Protein AF-A0A1U9W0V8-F1 (afdb_monomer_lite)

Foldseek 3Di:
DVVPDPDPDPDPVCLVVVLVVVPQQDDVPDHSSRVSVVVVVVVVVVVVVVVVVVVVVVCVVPVPPDCDVVVVVVVVVQDWAPDPPDPQWTDRPNDIDGPDPPD

Organism: NCBI:txid680248

Secondary structure (DSSP, 8-state):
-TTSSS-----HHHHHHHHHHTT---BTTB-HHHHHHHHHHHHHHHHHHHHHHHHHHHHHHT-PPP--HHHHHHHTT--PEEPTT-SSEEESSS-EEES-S--

Structure (mmCIF, N/CA/C/O backbone):
data_AF-A0A1U9W0V8-F1
#
_entry.id   AF-A0A1U9W0V8-F1
#
loop_
_atom_site.group_PDB
_atom_site.id
_atom_site.type_symbol
_atom_site.label_atom_id
_atom_site.label_alt_id
_atom_site.label_comp_id
_atom_site.label_asym_id
_atom_site.label_entity_id
_atom_site.label_seq_id
_atom_site.pdbx_PDB_ins_code
_atom_site.Cartn_x
_atom_site.Cartn_y
_atom_site.Cartn_z
_atom_site.occupancy
_atom_site.B_iso_or_equiv
_atom_site.auth_seq_id
_atom_site.auth_comp_id
_atom_site.auth_asym_id
_atom_site.auth_atom_id
_atom_site.pdbx_PDB_model_num
ATOM 1 N N . PHE A 1 1 ? -19.828 -5.941 -1.161 1.00 58.78 1 PHE A N 1
ATOM 2 C CA . PHE A 1 1 ? -18.852 -4.864 -0.903 1.00 58.78 1 PHE A CA 1
ATOM 3 C C . PHE A 1 1 ? -19.492 -3.874 0.052 1.00 58.78 1 PHE A C 1
ATOM 5 O O . PHE A 1 1 ? -20.616 -3.475 -0.217 1.00 58.78 1 PHE A O 1
ATOM 12 N N . LEU A 1 2 ? -18.831 -3.557 1.169 1.00 65.62 2 LEU A N 1
ATOM 13 C CA . LEU A 1 2 ? -19.390 -2.871 2.350 1.00 65.62 2 LEU A CA 1
ATOM 14 C C . LEU A 1 2 ? -20.247 -1.630 2.050 1.00 65.62 2 LEU A C 1
ATOM 16 O O . 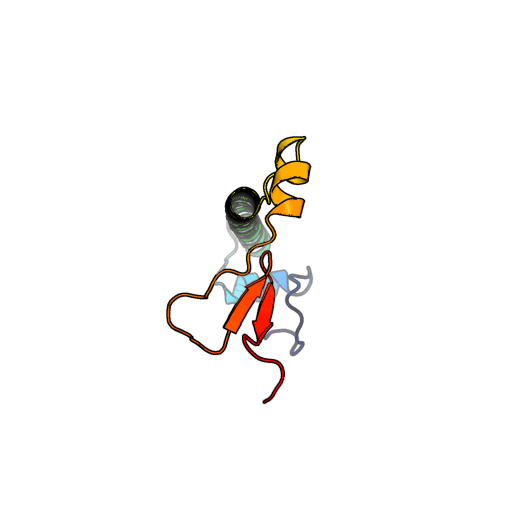LEU A 1 2 ? -21.302 -1.456 2.644 1.00 65.62 2 LEU A O 1
ATOM 20 N N . THR A 1 3 ? -19.853 -0.810 1.078 1.00 74.00 3 THR A N 1
ATOM 21 C CA . THR A 1 3 ? -20.563 0.432 0.725 1.00 74.00 3 THR A CA 1
ATOM 22 C C . THR A 1 3 ? -21.543 0.281 -0.440 1.00 74.00 3 THR A C 1
ATOM 24 O O . THR A 1 3 ? -22.229 1.238 -0.790 1.00 74.00 3 THR A O 1
ATOM 27 N N . GLY A 1 4 ? -21.584 -0.884 -1.098 1.00 74.19 4 GLY A N 1
ATOM 28 C CA . GLY A 1 4 ? -22.352 -1.098 -2.331 1.00 74.19 4 GLY A CA 1
ATOM 29 C C . GLY A 1 4 ? -21.899 -0.240 -3.523 1.00 74.19 4 GLY A C 1
ATOM 30 O O . GLY A 1 4 ? -22.578 -0.223 -4.547 1.00 74.19 4 GLY A O 1
ATOM 31 N N . LYS A 1 5 ? -20.769 0.470 -3.405 1.00 74.44 5 LYS A N 1
ATOM 32 C CA . LYS A 1 5 ? -20.203 1.342 -4.441 1.00 74.44 5 LYS A CA 1
ATOM 33 C C . LYS A 1 5 ? -19.019 0.674 -5.133 1.00 74.44 5 LYS A C 1
ATOM 35 O O . LYS A 1 5 ? -18.301 -0.115 -4.523 1.00 74.44 5 LYS A O 1
ATOM 40 N N . ALA A 1 6 ? -18.783 1.053 -6.387 1.00 78.94 6 ALA A N 1
ATOM 41 C CA . ALA A 1 6 ? -17.577 0.702 -7.137 1.00 78.94 6 ALA A CA 1
ATOM 42 C C . ALA A 1 6 ? -16.395 1.610 -6.737 1.00 78.94 6 ALA A C 1
ATOM 44 O O . ALA A 1 6 ? -15.782 2.258 -7.579 1.00 78.94 6 ALA A O 1
ATOM 45 N N . GLU A 1 7 ? -16.122 1.713 -5.436 1.00 76.50 7 GLU A N 1
ATOM 46 C CA . GLU A 1 7 ? -14.975 2.453 -4.911 1.00 76.50 7 GLU A CA 1
ATOM 47 C C . GLU A 1 7 ? -13.969 1.480 -4.297 1.00 76.50 7 GLU A C 1
ATOM 49 O O . GLU A 1 7 ? -14.310 0.679 -3.430 1.00 76.50 7 GLU A O 1
ATOM 54 N N . GLU A 1 8 ? -12.711 1.586 -4.722 1.00 80.19 8 GLU A N 1
ATOM 55 C CA . GLU A 1 8 ? -11.593 0.764 -4.230 1.00 80.19 8 GLU A CA 1
ATOM 56 C C . GLU A 1 8 ? -10.808 1.457 -3.099 1.00 80.19 8 GLU A C 1
ATOM 58 O O . GLU A 1 8 ? -9.713 1.042 -2.723 1.00 80.19 8 GLU A O 1
ATOM 63 N N . ARG A 1 9 ? -11.340 2.560 -2.556 1.00 87.31 9 ARG A N 1
ATOM 64 C CA . ARG A 1 9 ? -10.659 3.373 -1.541 1.00 87.31 9 ARG A CA 1
ATOM 65 C C . ARG A 1 9 ? -10.877 2.805 -0.140 1.00 87.31 9 ARG A C 1
ATOM 67 O O . ARG A 1 9 ? -12.012 2.622 0.283 1.00 87.31 9 ARG A O 1
ATOM 74 N N . LEU A 1 10 ? -9.790 2.646 0.619 1.00 90.25 10 LEU A N 1
ATOM 75 C CA . LEU A 1 10 ? -9.820 2.268 2.035 1.00 90.25 10 LEU A CA 1
ATOM 76 C C . LEU A 1 10 ? -10.012 3.498 2.945 1.00 90.25 10 LEU A C 1
ATOM 78 O O . LEU A 1 10 ? -9.060 4.006 3.544 1.00 90.25 10 LEU A O 1
ATOM 82 N N . SER A 1 11 ? -11.235 4.023 3.013 1.00 90.44 11 SER A N 1
ATOM 83 C CA . SER A 1 11 ? -11.573 5.182 3.849 1.00 90.44 11 SER A CA 1
ATOM 84 C C . SER A 1 11 ? -11.662 4.832 5.345 1.00 90.44 11 SER A C 1
ATOM 86 O O . SER A 1 11 ? -11.844 3.677 5.721 1.00 90.44 11 SER A O 1
ATOM 88 N N . PHE A 1 12 ? -11.481 5.823 6.226 1.00 90.38 12 PHE A N 1
ATOM 89 C CA . PHE A 1 12 ? -11.395 5.598 7.680 1.00 90.38 12 PHE A CA 1
ATOM 90 C C . PHE A 1 12 ? -12.654 4.973 8.290 1.00 90.38 12 PHE A C 1
ATOM 92 O O . PHE A 1 12 ? -12.555 4.196 9.235 1.00 90.38 12 PHE A O 1
ATOM 99 N N . ASP A 1 13 ? -13.820 5.295 7.740 1.00 88.81 13 ASP A N 1
ATOM 100 C CA . ASP A 1 13 ? -15.120 4.746 8.116 1.00 88.81 13 ASP A CA 1
ATOM 101 C C . ASP A 1 13 ? -15.198 3.234 7.876 1.00 88.81 13 ASP A C 1
ATOM 103 O O . ASP A 1 13 ? -15.640 2.504 8.759 1.00 88.81 13 ASP A O 1
ATOM 107 N N . ILE A 1 14 ? -14.674 2.739 6.750 1.00 91.62 14 ILE A N 1
ATOM 108 C CA . ILE A 1 14 ? -14.761 1.312 6.408 1.00 91.62 14 ILE A CA 1
ATOM 109 C C . ILE A 1 14 ? -13.612 0.474 6.980 1.00 91.62 14 ILE A C 1
ATOM 111 O O . ILE A 1 14 ? -13.708 -0.751 7.031 1.00 91.62 14 ILE A O 1
ATOM 115 N N . GLN A 1 15 ? -12.512 1.102 7.414 1.00 93.94 15 GLN A N 1
ATOM 116 C CA . GLN A 1 15 ? -11.327 0.395 7.921 1.00 93.94 15 GLN A CA 1
ATOM 117 C C . GLN A 1 15 ? -11.652 -0.536 9.093 1.00 93.94 15 GLN A C 1
ATOM 119 O O . GLN A 1 15 ? -11.066 -1.613 9.188 1.00 93.94 15 GLN A O 1
ATOM 124 N N . ARG A 1 16 ? -12.589 -0.148 9.970 1.00 93.44 16 ARG A N 1
ATOM 125 C CA . ARG A 1 16 ? -12.991 -0.976 11.115 1.00 93.44 16 ARG A CA 1
ATOM 126 C C . ARG A 1 16 ? -13.756 -2.221 10.691 1.00 93.44 16 ARG A C 1
ATOM 128 O O . ARG A 1 16 ? -13.378 -3.321 11.077 1.00 93.44 16 ARG A O 1
ATOM 135 N N . GLU A 1 17 ? -14.766 -2.046 9.849 1.00 92.19 17 GLU A N 1
ATOM 136 C CA . GLU A 1 17 ? -15.578 -3.152 9.337 1.00 92.19 17 GLU A CA 1
ATOM 137 C C . GLU A 1 17 ? -14.733 -4.129 8.506 1.00 92.19 17 GLU A C 1
ATOM 139 O O . GLU A 1 17 ? -14.901 -5.342 8.600 1.00 92.19 17 GLU A O 1
ATOM 144 N N . ILE A 1 18 ? -13.762 -3.617 7.740 1.00 93.44 18 ILE A N 1
ATOM 145 C CA . ILE A 1 18 ? -12.811 -4.449 6.994 1.00 93.44 18 ILE A CA 1
ATOM 146 C C . ILE A 1 18 ? -11.871 -5.201 7.936 1.00 93.44 18 ILE A C 1
ATOM 148 O O . ILE A 1 18 ? -11.638 -6.390 7.727 1.00 93.44 18 ILE A O 1
ATOM 152 N N . ALA A 1 19 ? -11.333 -4.544 8.967 1.00 95.38 19 ALA A N 1
ATOM 153 C CA . ALA A 1 19 ? -10.473 -5.205 9.944 1.00 95.38 19 ALA A CA 1
ATOM 154 C C . ALA A 1 19 ? -11.200 -6.391 10.601 1.00 95.38 19 ALA A C 1
ATOM 156 O O . ALA A 1 19 ? -10.652 -7.492 10.649 1.00 95.38 19 ALA A O 1
ATOM 157 N N . GLU A 1 20 ? -12.449 -6.195 11.025 1.00 93.56 20 GLU A N 1
ATOM 158 C CA . GLU A 1 20 ? -13.288 -7.255 11.595 1.00 93.56 20 GLU A CA 1
ATOM 159 C C . GLU A 1 20 ? -13.582 -8.368 10.578 1.00 93.56 20 GLU A C 1
ATOM 161 O O . GLU A 1 20 ? -13.388 -9.546 10.884 1.00 93.56 20 GLU A O 1
ATOM 166 N N . ALA A 1 21 ? -13.965 -8.017 9.345 1.00 92.94 21 ALA A N 1
ATOM 167 C CA . ALA A 1 21 ? -14.232 -8.985 8.277 1.00 92.94 21 ALA A CA 1
ATOM 168 C C . ALA A 1 21 ? -12.999 -9.828 7.902 1.00 92.94 21 ALA A C 1
ATOM 170 O O . ALA A 1 21 ? -13.133 -10.978 7.485 1.00 92.94 21 ALA A O 1
ATOM 171 N N . LEU A 1 22 ? -11.797 -9.269 8.066 1.00 94.50 22 LEU A N 1
ATOM 172 C CA . LEU A 1 22 ? -10.520 -9.951 7.851 1.00 94.50 22 LEU A CA 1
ATOM 173 C C . LEU A 1 22 ? -10.006 -10.685 9.104 1.00 94.50 22 LEU A C 1
ATOM 175 O O . LEU A 1 22 ? -8.886 -11.197 9.091 1.00 94.50 22 LEU A O 1
ATOM 179 N N . GLY A 1 23 ? -10.796 -10.747 10.181 1.00 95.50 23 GLY A N 1
ATOM 180 C CA . GLY A 1 23 ? -10.455 -11.483 11.401 1.00 95.50 23 GLY A CA 1
ATOM 181 C C . GLY A 1 23 ? -9.395 -10.801 12.267 1.00 95.50 23 GLY A C 1
ATOM 182 O O . GLY A 1 23 ? -8.699 -11.460 13.042 1.00 95.50 23 GLY A O 1
ATOM 183 N N . TYR A 1 24 ? -9.220 -9.483 12.144 1.00 96.19 24 TYR A N 1
ATOM 184 C CA . TYR A 1 24 ? -8.387 -8.747 13.084 1.00 96.19 24 TYR A CA 1
ATOM 185 C C . TYR A 1 24 ? -9.130 -8.574 14.406 1.00 96.19 24 TYR A C 1
ATOM 187 O O . TYR A 1 24 ? -10.262 -8.103 14.456 1.00 96.19 24 TYR A O 1
ATOM 195 N N . HIS A 1 25 ? -8.443 -8.920 15.490 1.00 93.88 25 HIS A N 1
ATOM 196 C CA . HIS A 1 25 ? -8.908 -8.717 16.854 1.00 93.88 25 HIS A CA 1
ATOM 197 C C . HIS A 1 25 ? -8.002 -7.735 17.590 1.00 93.88 25 HIS A C 1
ATOM 199 O O . HIS A 1 25 ? -6.832 -7.546 17.215 1.00 93.88 25 HIS A O 1
ATOM 205 N N . ASP A 1 26 ? -8.553 -7.142 18.643 1.00 92.88 26 ASP A N 1
ATOM 206 C CA . ASP A 1 26 ? -7.806 -6.309 19.573 1.00 92.88 26 ASP A CA 1
ATOM 207 C C . ASP A 1 26 ? -6.725 -7.131 20.284 1.00 92.88 26 ASP A C 1
ATOM 209 O O . ASP A 1 26 ? -6.879 -8.324 20.562 1.00 92.88 26 ASP A O 1
ATOM 213 N N . HIS A 1 27 ? -5.606 -6.479 20.578 1.00 89.88 27 HIS A N 1
ATOM 214 C CA . HIS A 1 27 ? -4.515 -7.041 21.361 1.00 89.88 27 HIS A CA 1
ATOM 215 C C . HIS A 1 27 ? -4.086 -6.013 22.415 1.00 89.88 27 HIS A C 1
ATOM 217 O O . HIS A 1 27 ? -4.280 -4.815 22.199 1.00 89.88 27 HIS A O 1
ATOM 223 N N . PRO A 1 28 ? -3.496 -6.418 23.554 1.00 90.56 28 PRO A N 1
ATOM 224 C CA . PRO A 1 28 ? -3.017 -5.453 24.537 1.00 90.56 28 PRO A CA 1
ATOM 225 C C . PRO A 1 28 ? -2.105 -4.401 23.888 1.00 90.56 28 PRO A C 1
ATOM 227 O O . PRO A 1 28 ? -1.054 -4.728 23.340 1.00 90.56 28 PRO A O 1
ATOM 230 N N . GLY A 1 29 ? -2.539 -3.138 23.922 1.00 88.62 29 GLY A N 1
ATOM 231 C CA . GLY A 1 29 ? -1.804 -1.997 23.371 1.00 88.62 29 GLY A CA 1
ATOM 232 C C . GLY A 1 29 ? -2.035 -1.668 21.889 1.00 88.62 29 GLY A C 1
ATOM 233 O O . GLY A 1 29 ? -1.469 -0.677 21.444 1.00 88.62 29 GLY A O 1
ATOM 234 N N . LEU A 1 30 ? -2.841 -2.432 21.135 1.00 91.25 30 LEU A N 1
ATOM 235 C CA . LEU A 1 30 ? -3.221 -2.115 19.747 1.00 91.25 30 LEU A CA 1
ATOM 236 C C . LEU A 1 30 ? -4.647 -2.580 19.420 1.00 91.25 30 LEU A C 1
ATOM 238 O O . LEU A 1 30 ? -4.991 -3.748 19.609 1.00 91.25 30 LEU A O 1
ATOM 242 N N . SER A 1 31 ? -5.442 -1.696 18.822 1.00 94.69 31 SER A N 1
ATOM 243 C CA . SER A 1 31 ? -6.751 -2.046 18.267 1.00 94.69 31 SER A CA 1
ATOM 244 C C . SER A 1 31 ? -6.637 -2.930 17.019 1.00 94.69 31 SER A C 1
ATOM 246 O O . SER A 1 31 ? -5.636 -2.914 16.291 1.00 94.69 31 SER A O 1
ATOM 248 N N . ALA A 1 32 ? -7.703 -3.676 16.727 1.00 94.31 32 ALA A N 1
ATOM 249 C CA . ALA A 1 32 ? -7.844 -4.476 15.514 1.00 94.31 32 ALA A CA 1
ATOM 250 C C . ALA A 1 32 ? -7.573 -3.652 14.244 1.00 94.31 32 ALA A C 1
ATOM 252 O O . ALA A 1 32 ? -6.867 -4.109 13.342 1.00 94.31 32 ALA A O 1
ATOM 253 N N . VAL A 1 33 ? -8.078 -2.413 14.206 1.00 95.75 33 VAL A N 1
ATOM 254 C CA . VAL A 1 33 ? -7.929 -1.493 13.069 1.00 95.75 33 VAL A CA 1
ATOM 255 C C . VAL A 1 33 ? -6.482 -1.056 12.888 1.00 95.75 33 VAL A C 1
ATOM 257 O O . VAL A 1 33 ? -5.978 -1.069 11.770 1.00 95.75 33 VAL A O 1
ATOM 260 N N . GLU A 1 34 ? -5.776 -0.721 13.969 1.00 96.00 34 GLU A N 1
ATOM 261 C CA . GLU A 1 34 ? -4.361 -0.337 13.886 1.00 96.00 34 GLU A CA 1
ATOM 262 C C . GLU A 1 34 ? -3.492 -1.501 13.407 1.00 96.00 34 GLU A C 1
ATOM 264 O O . GLU A 1 34 ? -2.597 -1.317 12.579 1.00 96.00 34 GLU A O 1
ATOM 269 N N . ARG A 1 35 ? -3.779 -2.721 13.878 1.00 96.06 35 ARG A N 1
ATOM 270 C CA . ARG A 1 35 ? -3.099 -3.929 13.398 1.00 96.06 35 ARG A CA 1
ATOM 271 C C . ARG A 1 35 ? -3.348 -4.160 11.911 1.00 96.06 35 ARG A C 1
ATOM 273 O O . ARG A 1 35 ? -2.396 -4.422 11.177 1.00 96.06 35 ARG A O 1
ATOM 280 N N . PHE A 1 36 ? -4.601 -4.043 11.480 1.00 96.44 36 PHE A N 1
ATOM 281 C CA . PHE A 1 36 ? -4.983 -4.149 10.076 1.00 96.44 36 PHE A CA 1
ATOM 282 C C . PHE A 1 36 ? -4.251 -3.108 9.225 1.00 96.44 36 PHE A C 1
ATOM 284 O O . PHE A 1 36 ? -3.573 -3.472 8.267 1.00 96.44 36 PHE A O 1
ATOM 291 N N . MET A 1 37 ? -4.301 -1.834 9.618 1.00 97.06 37 MET A N 1
ATOM 292 C CA . MET A 1 37 ? -3.675 -0.745 8.872 1.00 97.06 37 MET A CA 1
ATOM 293 C C . MET A 1 37 ? -2.157 -0.888 8.787 1.00 97.06 37 MET A C 1
ATOM 295 O O . MET A 1 37 ? -1.581 -0.632 7.730 1.00 97.06 37 MET A O 1
ATOM 299 N N . LYS A 1 38 ? -1.499 -1.362 9.853 1.00 95.88 38 LYS A N 1
ATOM 300 C CA . LYS A 1 38 ? -0.062 -1.658 9.829 1.00 95.88 38 LYS A CA 1
ATOM 301 C C . LYS A 1 38 ? 0.272 -2.742 8.805 1.00 95.88 38 LYS A C 1
ATOM 303 O O . LYS A 1 38 ? 1.232 -2.593 8.053 1.00 95.88 38 LYS A O 1
ATOM 308 N N . HIS A 1 39 ? -0.511 -3.818 8.767 1.00 96.44 39 HIS A N 1
ATOM 309 C CA . HIS A 1 39 ? -0.287 -4.912 7.824 1.00 96.44 39 HIS A CA 1
ATOM 310 C C . HIS A 1 39 ? -0.568 -4.477 6.383 1.00 96.44 39 HIS A C 1
ATOM 312 O O . HIS A 1 39 ? 0.265 -4.688 5.505 1.00 96.44 39 HIS A O 1
ATOM 318 N N . TYR A 1 40 ? -1.697 -3.799 6.164 1.00 96.56 40 TYR A N 1
ATOM 319 C CA . TYR A 1 40 ? -2.077 -3.234 4.874 1.00 96.56 40 TYR A CA 1
ATOM 320 C C . TYR A 1 40 ? -0.983 -2.316 4.317 1.00 96.56 40 TYR A C 1
ATOM 322 O O . TYR A 1 40 ? -0.590 -2.461 3.163 1.00 96.56 40 TYR A O 1
ATOM 330 N N . PHE A 1 41 ? -0.447 -1.413 5.144 1.00 96.75 41 PHE A N 1
ATOM 331 C CA . PHE A 1 41 ? 0.584 -0.472 4.715 1.00 96.75 41 PHE A CA 1
ATOM 332 C C . PHE A 1 41 ? 1.879 -1.169 4.281 1.00 96.75 41 PHE A C 1
ATOM 334 O O . PHE A 1 41 ? 2.452 -0.799 3.259 1.00 96.75 41 PHE A O 1
ATOM 341 N N . LEU A 1 42 ? 2.329 -2.185 5.027 1.00 98.06 42 LEU A N 1
ATOM 342 C CA . LEU A 1 42 ? 3.533 -2.945 4.676 1.00 98.06 42 LEU A CA 1
ATOM 343 C C . LEU A 1 42 ? 3.354 -3.692 3.350 1.00 98.06 42 LEU A C 1
ATOM 345 O O . LEU A 1 42 ? 4.179 -3.547 2.456 1.00 98.06 42 LEU A O 1
ATOM 349 N N . VAL A 1 43 ? 2.237 -4.403 3.184 1.00 97.50 43 VAL A N 1
ATOM 350 C CA . VAL A 1 43 ? 1.960 -5.159 1.953 1.00 97.50 43 VAL A CA 1
ATOM 351 C C . VAL A 1 43 ? 1.812 -4.228 0.747 1.00 97.50 43 VAL A C 1
ATOM 353 O O . VAL A 1 43 ? 2.390 -4.486 -0.306 1.00 97.50 43 VAL A O 1
ATOM 356 N N . ALA A 1 44 ? 1.071 -3.126 0.886 1.00 96.69 44 ALA A N 1
ATOM 357 C CA . ALA A 1 44 ? 0.886 -2.163 -0.198 1.00 96.69 44 ALA A CA 1
ATOM 358 C C . ALA A 1 44 ? 2.210 -1.509 -0.616 1.00 96.69 44 ALA A C 1
ATOM 360 O O . ALA A 1 44 ? 2.446 -1.304 -1.808 1.00 96.69 44 ALA A O 1
ATO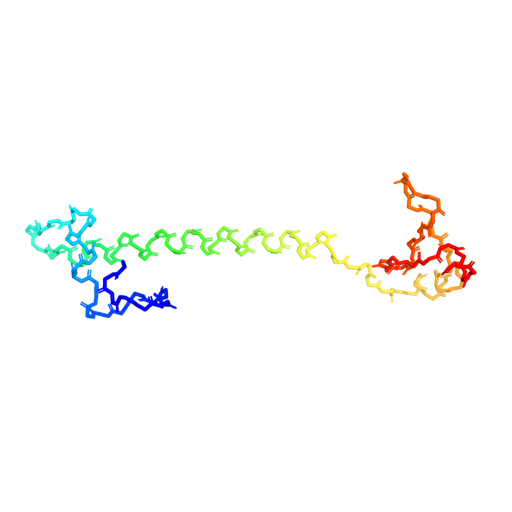M 361 N N . LYS A 1 45 ? 3.087 -1.215 0.354 1.00 97.75 45 LYS A N 1
ATOM 362 C CA . LYS A 1 45 ? 4.437 -0.726 0.082 1.00 97.75 45 LYS A CA 1
ATOM 363 C C . LYS A 1 45 ? 5.248 -1.755 -0.704 1.00 97.75 45 LYS A C 1
ATOM 365 O O . LYS A 1 45 ? 5.769 -1.404 -1.755 1.00 97.75 45 LYS A O 1
ATOM 370 N N . ASP A 1 46 ? 5.319 -2.998 -0.234 1.00 98.19 46 ASP A N 1
ATOM 371 C CA . ASP A 1 46 ? 6.122 -4.047 -0.874 1.00 98.19 46 ASP A CA 1
ATOM 372 C C . ASP A 1 46 ? 5.676 -4.294 -2.325 1.00 98.19 46 ASP A C 1
ATOM 374 O O . ASP A 1 46 ? 6.497 -4.399 -3.238 1.00 98.19 46 ASP A O 1
ATOM 378 N N . VAL A 1 47 ? 4.360 -4.319 -2.563 1.00 98.12 47 VAL A N 1
ATOM 379 C CA . VAL A 1 47 ? 3.790 -4.439 -3.912 1.00 98.12 47 VAL A CA 1
ATOM 380 C C . VAL A 1 47 ? 4.139 -3.222 -4.772 1.00 98.12 47 VAL A C 1
ATOM 382 O O . VAL A 1 47 ? 4.509 -3.381 -5.937 1.00 98.12 47 VAL A O 1
ATOM 385 N N . GLY A 1 48 ? 4.047 -2.009 -4.223 1.00 97.75 48 GLY A N 1
ATOM 386 C CA . GLY A 1 48 ? 4.423 -0.780 -4.923 1.00 97.75 48 GLY A CA 1
ATOM 387 C C . GLY A 1 48 ? 5.908 -0.742 -5.294 1.00 97.75 48 GLY A C 1
ATOM 388 O O . GLY A 1 48 ? 6.249 -0.403 -6.429 1.00 97.75 48 GLY A O 1
ATOM 389 N N . ASP A 1 49 ? 6.778 -1.154 -4.373 1.00 98.06 49 ASP A N 1
ATOM 390 C CA . ASP A 1 49 ? 8.226 -1.227 -4.574 1.00 98.06 49 ASP A CA 1
ATOM 391 C C . ASP A 1 49 ? 8.569 -2.231 -5.690 1.00 98.06 49 ASP A C 1
ATOM 393 O O . ASP A 1 49 ? 9.309 -1.895 -6.620 1.00 98.06 49 ASP A O 1
ATOM 397 N N . LEU A 1 50 ? 7.963 -3.426 -5.677 1.00 97.81 50 LEU A N 1
ATOM 398 C CA . LEU A 1 50 ? 8.139 -4.418 -6.742 1.00 97.81 50 LEU A CA 1
ATOM 399 C C . LEU A 1 50 ? 7.612 -3.916 -8.092 1.00 97.81 50 LEU A C 1
ATOM 401 O O . LEU A 1 50 ? 8.284 -4.065 -9.113 1.00 97.81 50 LEU A O 1
ATOM 405 N N . THR A 1 51 ? 6.432 -3.294 -8.097 1.00 97.56 51 THR A N 1
ATOM 406 C CA . THR A 1 51 ? 5.825 -2.733 -9.312 1.00 97.56 51 THR A CA 1
ATOM 407 C C . THR A 1 51 ? 6.738 -1.679 -9.923 1.00 97.56 51 THR A C 1
ATOM 409 O O . THR A 1 51 ? 6.950 -1.673 -11.130 1.00 97.56 51 THR A O 1
ATOM 412 N N . ARG A 1 52 ? 7.348 -0.822 -9.097 1.00 97.50 52 ARG A N 1
ATOM 413 C CA . ARG A 1 52 ? 8.296 0.193 -9.561 1.00 97.50 52 ARG A CA 1
ATOM 414 C C . ARG A 1 52 ? 9.523 -0.430 -10.225 1.00 97.50 52 ARG A C 1
ATOM 416 O O . ARG A 1 52 ? 9.917 0.031 -11.292 1.00 97.50 52 ARG A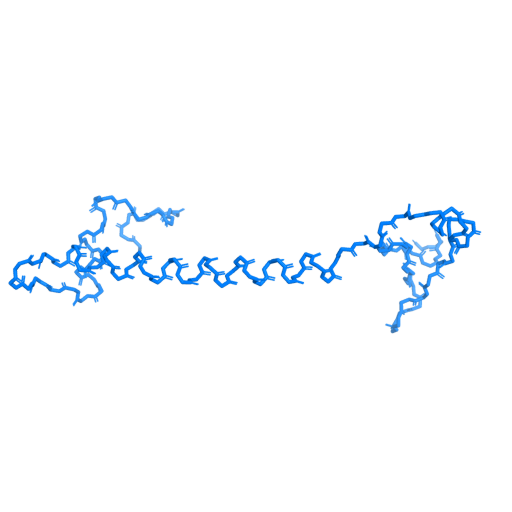 O 1
ATOM 423 N N . ILE A 1 53 ? 10.115 -1.460 -9.616 1.00 96.88 53 ILE A N 1
ATOM 424 C CA . ILE A 1 53 ? 11.262 -2.181 -10.194 1.00 96.88 53 ILE A CA 1
ATOM 425 C C . ILE A 1 53 ? 10.870 -2.809 -11.534 1.00 96.88 53 ILE A C 1
ATOM 427 O O . ILE A 1 53 ? 11.590 -2.670 -12.520 1.00 96.88 53 ILE A O 1
ATOM 431 N N . PHE A 1 54 ? 9.717 -3.473 -11.576 1.00 96.19 54 PHE A N 1
ATOM 432 C CA . PHE A 1 54 ? 9.219 -4.124 -12.779 1.00 96.19 54 PHE A CA 1
ATOM 433 C C . PHE A 1 54 ? 8.952 -3.124 -13.911 1.00 96.19 54 PHE A C 1
ATOM 435 O O . PHE A 1 54 ? 9.411 -3.335 -15.031 1.00 96.19 54 PHE A O 1
ATOM 442 N N . CYS A 1 55 ? 8.279 -2.007 -13.620 1.00 95.88 55 CYS A N 1
ATOM 443 C CA . CYS A 1 55 ? 8.042 -0.947 -14.598 1.00 95.88 55 CYS A CA 1
ATOM 444 C C . CYS A 1 55 ? 9.355 -0.347 -15.107 1.00 95.88 55 CYS A C 1
ATOM 446 O O . CYS A 1 55 ? 9.513 -0.215 -16.313 1.00 95.88 55 CYS A O 1
ATOM 448 N N . ALA A 1 56 ? 10.324 -0.075 -14.227 1.00 94.25 56 ALA A N 1
ATOM 449 C CA . ALA A 1 56 ? 11.636 0.423 -14.639 1.00 94.25 56 ALA A CA 1
ATOM 450 C C . ALA A 1 56 ? 12.364 -0.562 -15.576 1.00 94.25 56 ALA A C 1
ATOM 452 O O . ALA A 1 56 ? 12.962 -0.148 -16.565 1.00 94.25 56 ALA A O 1
ATOM 453 N N . ALA A 1 57 ? 12.275 -1.869 -15.309 1.00 92.88 57 ALA A N 1
ATOM 454 C CA . ALA A 1 57 ? 12.855 -2.892 -16.178 1.00 92.88 57 ALA A CA 1
ATOM 455 C C . ALA A 1 57 ? 12.151 -2.984 -17.545 1.00 92.88 57 ALA A C 1
ATOM 457 O O . ALA A 1 57 ? 12.810 -3.205 -18.560 1.00 92.88 57 ALA A O 1
ATOM 458 N N . LEU A 1 5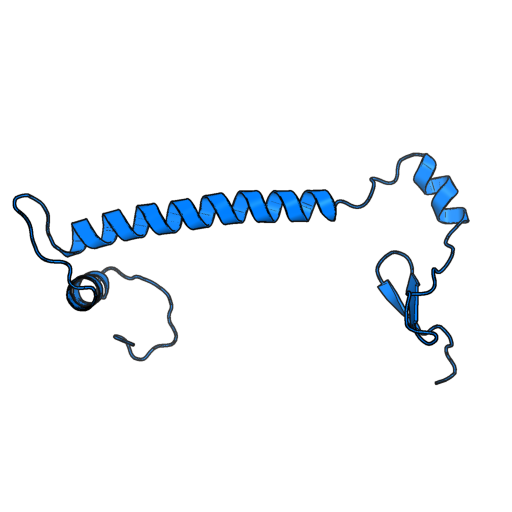8 ? 10.824 -2.819 -17.591 1.00 91.31 58 LEU A N 1
ATOM 459 C CA . LEU A 1 58 ? 10.077 -2.761 -18.851 1.00 91.31 58 LEU A CA 1
ATOM 460 C C . LEU A 1 58 ? 10.385 -1.487 -19.645 1.00 91.31 58 LEU A C 1
ATOM 462 O O . LEU A 1 58 ? 10.510 -1.550 -20.867 1.00 91.31 58 LEU A O 1
ATOM 466 N N . GLU A 1 59 ? 10.514 -0.350 -18.962 1.00 89.56 59 GLU A N 1
ATOM 467 C CA . GLU A 1 59 ? 10.891 0.929 -19.565 1.00 89.56 59 GLU A CA 1
ATOM 468 C C . GLU A 1 59 ? 12.286 0.860 -20.194 1.00 89.56 59 GLU A C 1
ATOM 470 O O . GLU A 1 59 ? 12.447 1.327 -21.316 1.00 89.56 59 GLU A O 1
ATOM 475 N N . ASP A 1 60 ? 13.261 0.223 -19.535 1.00 87.31 60 ASP A N 1
ATOM 476 C CA . ASP A 1 60 ? 14.615 0.017 -20.072 1.00 87.31 60 ASP A CA 1
ATOM 477 C C . ASP A 1 60 ? 14.622 -0.907 -21.304 1.00 87.31 60 ASP A C 1
ATOM 479 O O . ASP A 1 60 ? 15.223 -0.585 -22.325 1.00 87.31 60 ASP A O 1
ATOM 483 N N . GLN A 1 61 ? 13.866 -2.013 -21.278 1.00 79.81 61 GLN A N 1
ATOM 484 C CA . GLN A 1 61 ? 13.739 -2.916 -22.436 1.00 79.81 61 GLN A CA 1
ATOM 485 C C . GLN A 1 61 ? 13.070 -2.256 -23.649 1.00 79.81 61 GLN A C 1
ATOM 487 O O . GLN A 1 61 ? 13.364 -2.606 -24.793 1.00 79.81 61 GLN A O 1
ATOM 492 N N . GLN A 1 62 ? 12.137 -1.335 -23.406 1.00 76.56 62 GLN A N 1
ATOM 493 C CA . GLN A 1 62 ? 11.420 -0.591 -24.444 1.00 76.56 62 GLN A CA 1
ATOM 494 C C . GLN A 1 62 ? 12.056 0.772 -24.740 1.00 76.56 62 GLN A C 1
ATOM 496 O O . GLN A 1 62 ? 11.536 1.514 -25.584 1.00 76.56 62 GLN A O 1
ATOM 501 N N . ALA A 1 63 ? 13.165 1.116 -24.077 1.00 69.19 63 ALA A N 1
ATOM 502 C CA . ALA A 1 63 ? 13.894 2.344 -24.330 1.00 69.19 63 ALA A CA 1
ATOM 503 C C . ALA A 1 63 ? 14.414 2.293 -25.768 1.00 69.19 63 ALA A C 1
ATOM 505 O O . ALA A 1 63 ? 15.366 1.592 -26.103 1.00 69.19 63 ALA A O 1
ATOM 506 N N . LYS A 1 64 ? 13.730 3.016 -26.658 1.00 61.78 64 LYS A N 1
ATOM 507 C CA . LYS A 1 64 ? 14.148 3.151 -28.051 1.00 61.78 64 LYS A CA 1
ATOM 508 C C . LYS A 1 64 ? 15.539 3.770 -28.069 1.00 61.78 64 LYS A C 1
ATOM 510 O O . LYS A 1 64 ? 15.732 4.817 -27.452 1.00 61.78 64 LYS A O 1
ATOM 515 N N . ASP A 1 65 ? 16.460 3.156 -28.812 1.00 58.66 65 ASP A N 1
ATOM 516 C CA . ASP A 1 65 ? 17.804 3.692 -29.017 1.00 58.66 65 ASP A CA 1
ATOM 517 C C . ASP A 1 65 ? 17.726 5.183 -29.360 1.00 58.66 65 ASP A C 1
ATOM 519 O O . ASP A 1 65 ? 17.117 5.584 -30.361 1.00 58.66 65 ASP A O 1
ATOM 523 N N . THR A 1 66 ? 18.334 6.013 -28.509 1.00 55.25 66 THR A N 1
ATOM 524 C CA . THR A 1 66 ? 18.453 7.451 -28.739 1.00 55.25 66 THR A CA 1
ATOM 525 C C . THR A 1 66 ? 19.051 7.649 -30.131 1.00 55.25 66 THR A C 1
ATOM 527 O O . THR A 1 66 ? 20.129 7.106 -30.400 1.00 55.25 66 THR A O 1
ATOM 530 N N . PRO A 1 67 ? 18.404 8.399 -31.043 1.00 54.00 67 PRO A N 1
ATOM 531 C CA . PRO A 1 67 ? 18.936 8.600 -32.379 1.00 54.00 67 PRO A CA 1
ATOM 532 C C . PRO A 1 67 ? 20.176 9.496 -32.283 1.00 54.00 67 PRO A C 1
ATOM 534 O O . PRO A 1 67 ? 20.097 10.715 -32.398 1.00 54.00 67 PRO A O 1
ATOM 537 N N . GLY A 1 68 ? 21.338 8.886 -32.048 1.00 60.59 68 GLY A N 1
ATOM 538 C CA . GLY A 1 68 ? 22.636 9.527 -32.220 1.00 60.59 68 GLY A CA 1
ATOM 539 C C . GLY A 1 68 ? 22.910 9.796 -33.702 1.00 60.59 68 GLY A C 1
ATOM 540 O O . GLY A 1 68 ? 22.076 9.527 -34.565 1.00 60.59 68 GLY A O 1
ATOM 541 N N . LEU A 1 69 ? 24.115 10.259 -34.041 1.00 58.6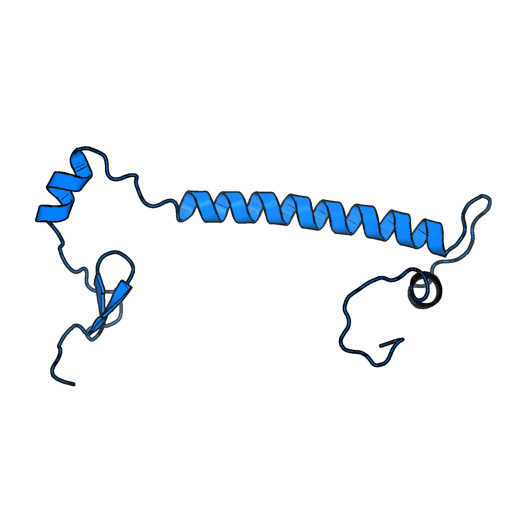9 69 LEU A N 1
ATOM 542 C CA . LEU A 1 69 ? 24.542 10.470 -35.438 1.00 58.69 69 LEU A CA 1
ATOM 543 C C . LEU A 1 69 ? 24.340 9.224 -36.342 1.00 58.69 69 LEU A C 1
ATOM 545 O O . LEU A 1 69 ? 24.122 9.366 -37.543 1.00 58.69 69 LEU A O 1
ATOM 549 N N . SER A 1 70 ? 24.291 8.016 -35.762 1.00 57.00 70 SER A N 1
ATOM 550 C CA . SER A 1 70 ? 23.900 6.763 -36.439 1.00 57.00 70 SER A CA 1
ATOM 551 C C . SER A 1 70 ? 22.426 6.730 -36.901 1.00 57.00 70 SER A C 1
ATOM 553 O O . SER A 1 70 ? 22.103 6.180 -37.955 1.00 57.00 70 SER A O 1
ATOM 555 N N . GLY A 1 71 ? 21.514 7.384 -36.175 1.00 55.38 71 GLY A N 1
ATOM 556 C CA . GLY A 1 71 ? 20.089 7.488 -36.505 1.00 55.38 71 GLY A CA 1
ATOM 557 C C . GLY A 1 71 ? 19.804 8.299 -37.773 1.00 55.38 71 GLY A C 1
ATOM 558 O O . GLY A 1 71 ? 18.798 8.065 -38.437 1.00 55.38 71 GLY A O 1
ATOM 559 N N . VAL A 1 72 ? 20.708 9.204 -38.164 1.00 57.09 72 VAL A N 1
ATOM 560 C CA . VAL A 1 72 ? 20.604 9.951 -39.431 1.00 57.09 72 VAL A CA 1
ATOM 561 C C . VAL A 1 72 ? 20.897 9.032 -40.625 1.00 57.09 72 VAL A C 1
ATOM 563 O O . VAL A 1 72 ? 20.212 9.103 -41.640 1.00 57.09 72 VAL A O 1
ATOM 566 N N . ILE A 1 73 ? 21.842 8.095 -40.470 1.00 57.72 73 ILE A N 1
ATOM 567 C CA . ILE A 1 73 ? 22.165 7.065 -41.474 1.00 57.72 73 ILE A CA 1
ATOM 568 C C . ILE A 1 73 ? 21.070 5.982 -41.511 1.00 57.72 73 ILE A C 1
ATOM 570 O O . ILE A 1 73 ? 20.701 5.509 -42.585 1.00 57.72 73 ILE A O 1
ATOM 574 N N . SER A 1 74 ? 20.504 5.620 -40.353 1.00 55.97 74 SER A N 1
ATOM 575 C CA . SER A 1 74 ? 19.389 4.666 -40.240 1.00 55.97 74 SER A CA 1
ATOM 576 C C . SER A 1 74 ? 18.070 5.209 -40.812 1.00 55.97 74 SER A C 1
ATOM 578 O O . SER A 1 74 ? 17.338 4.472 -41.466 1.00 55.97 74 SER A O 1
ATOM 580 N N . ARG A 1 75 ? 17.797 6.518 -40.686 1.00 54.31 75 ARG A N 1
ATOM 581 C CA . ARG A 1 75 ? 16.644 7.185 -41.326 1.00 54.31 75 ARG A CA 1
ATOM 582 C C . ARG A 1 75 ? 16.651 7.073 -42.852 1.00 54.31 75 ARG A C 1
ATOM 584 O O . ARG A 1 75 ? 15.590 6.946 -43.449 1.00 54.31 75 ARG A O 1
ATOM 591 N N . PHE A 1 76 ? 17.832 7.049 -43.471 1.00 57.56 76 PHE A N 1
ATOM 592 C CA . PHE A 1 76 ? 17.983 6.777 -44.906 1.00 57.56 76 PHE A CA 1
ATOM 593 C C . PHE A 1 76 ? 17.820 5.290 -45.271 1.00 57.56 76 PHE A C 1
ATOM 595 O O . PHE A 1 76 ? 17.694 4.954 -46.445 1.00 57.56 76 PHE A O 1
ATOM 602 N N . LYS A 1 77 ? 17.796 4.393 -44.278 1.00 56.94 77 LYS A N 1
ATOM 603 C CA . LYS A 1 77 ? 17.568 2.948 -44.414 1.00 56.94 77 LYS A CA 1
ATOM 604 C C . LYS A 1 77 ? 16.274 2.504 -43.717 1.00 56.94 77 LYS A C 1
ATOM 606 O O . LYS A 1 77 ? 16.237 1.392 -43.189 1.00 56.94 77 LYS A O 1
ATOM 611 N N . HIS A 1 78 ? 15.218 3.328 -43.721 1.00 58.59 78 HIS A N 1
ATOM 612 C CA . HIS A 1 78 ? 13.880 2.890 -43.299 1.00 58.59 78 HIS A CA 1
ATOM 613 C C . HIS A 1 78 ? 13.461 1.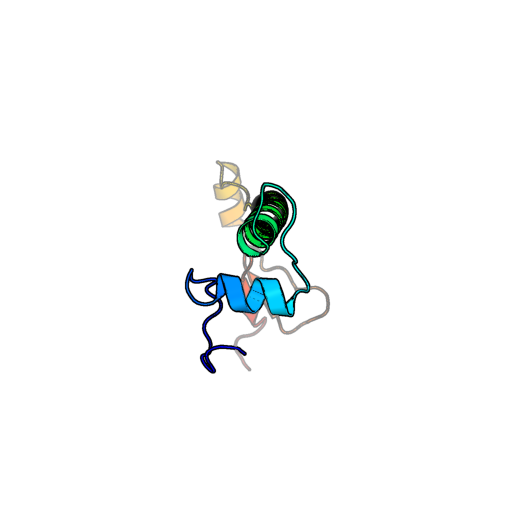704 -44.177 1.00 58.59 78 HIS A C 1
ATOM 615 O O . HIS A 1 78 ? 13.051 1.860 -45.325 1.00 58.59 78 HIS A O 1
ATOM 621 N N . ARG A 1 79 ? 13.672 0.492 -43.669 1.00 61.97 79 ARG A N 1
ATOM 622 C CA . ARG A 1 79 ? 13.369 -0.751 -44.363 1.00 61.97 79 ARG A CA 1
ATOM 623 C C . ARG A 1 79 ? 12.276 -1.426 -43.565 1.00 61.97 79 ARG A C 1
ATOM 625 O O . ARG A 1 79 ? 12.544 -1.954 -42.489 1.00 61.97 79 ARG A O 1
ATOM 632 N N . THR A 1 80 ? 11.070 -1.392 -44.110 1.00 64.81 80 THR A N 1
ATOM 633 C CA . THR A 1 80 ? 9.908 -2.124 -43.612 1.00 64.81 80 THR A CA 1
ATOM 634 C C . THR A 1 80 ? 10.304 -3.581 -43.381 1.00 64.81 80 THR A C 1
ATOM 636 O O . THR A 1 80 ? 10.838 -4.244 -44.281 1.00 64.81 80 THR A O 1
ATOM 639 N N . ARG A 1 81 ? 10.127 -4.072 -42.152 1.00 68.56 81 ARG A N 1
ATOM 640 C CA . ARG A 1 81 ? 10.443 -5.461 -41.793 1.00 68.56 81 ARG A CA 1
ATOM 641 C C . ARG A 1 81 ? 9.163 -6.284 -41.832 1.00 68.56 81 ARG A C 1
ATOM 643 O O . ARG A 1 81 ? 8.124 -5.847 -41.355 1.00 68.56 81 ARG A O 1
ATOM 650 N N . LYS A 1 82 ? 9.230 -7.485 -42.409 1.00 74.31 82 LYS A N 1
ATOM 651 C CA . LYS A 1 82 ? 8.104 -8.427 -42.369 1.00 74.31 82 LYS A CA 1
ATOM 652 C C . LYS A 1 82 ? 7.955 -8.970 -40.952 1.00 74.31 82 LYS A C 1
ATOM 654 O O . LYS A 1 82 ? 8.962 -9.328 -40.338 1.00 74.31 82 LYS A O 1
ATOM 659 N N . ILE A 1 83 ? 6.723 -9.040 -40.459 1.00 73.25 83 ILE A N 1
ATOM 660 C CA . ILE A 1 83 ? 6.430 -9.621 -39.149 1.00 73.25 83 ILE A CA 1
ATOM 661 C C . ILE A 1 83 ? 6.482 -11.154 -39.290 1.00 73.25 83 ILE A C 1
ATOM 663 O O . ILE A 1 83 ? 5.840 -11.706 -40.185 1.00 73.25 83 ILE A O 1
ATOM 667 N N . PRO A 1 84 ? 7.263 -11.879 -38.466 1.00 71.12 84 PRO A N 1
ATOM 668 C CA . PRO A 1 84 ? 7.306 -13.337 -38.528 1.00 71.12 84 PRO A CA 1
ATOM 669 C C . PRO A 1 84 ? 5.917 -13.939 -38.270 1.00 71.12 84 PRO A C 1
ATOM 671 O O . PRO A 1 84 ? 5.328 -13.703 -37.221 1.00 71.12 84 PRO A O 1
ATOM 674 N N . GLY A 1 85 ? 5.408 -14.730 -39.220 1.00 72.50 85 GLY A N 1
ATOM 675 C CA . GLY A 1 85 ? 4.124 -15.432 -39.096 1.00 72.50 85 GLY A CA 1
ATOM 676 C C . GLY A 1 85 ? 2.943 -14.798 -39.839 1.00 72.50 85 GLY A C 1
ATOM 677 O O . GLY A 1 85 ? 1.910 -15.451 -39.953 1.00 72.50 85 GLY A O 1
ATOM 678 N N . THR A 1 86 ? 3.084 -13.591 -40.398 1.00 71.75 86 THR A N 1
ATOM 679 C CA . THR A 1 86 ? 2.039 -12.948 -41.213 1.00 71.75 86 THR A CA 1
ATOM 680 C C . THR A 1 86 ? 2.615 -12.333 -42.489 1.00 71.75 86 THR A C 1
ATOM 682 O O . THR A 1 86 ? 3.706 -11.766 -42.498 1.00 71.75 86 THR A O 1
ATOM 685 N N . LEU A 1 87 ? 1.894 -12.482 -43.606 1.00 74.25 87 LEU A N 1
ATOM 686 C CA . LEU A 1 87 ? 2.276 -11.894 -44.898 1.00 74.25 87 LEU A CA 1
ATOM 687 C C . LEU A 1 87 ? 1.617 -10.529 -45.132 1.00 74.25 87 LEU A C 1
ATOM 689 O O . LEU A 1 87 ? 2.170 -9.712 -45.865 1.00 74.25 87 LEU A O 1
ATOM 693 N N . ASP A 1 88 ? 0.490 -10.282 -44.465 1.00 79.69 88 ASP A N 1
ATOM 694 C CA . ASP A 1 88 ? -0.357 -9.103 -44.673 1.00 79.69 88 ASP A CA 1
ATOM 695 C C . ASP A 1 88 ? 0.087 -7.884 -43.854 1.00 79.69 88 ASP A C 1
ATOM 697 O O . ASP A 1 88 ? -0.370 -6.770 -44.103 1.00 79.69 88 ASP A O 1
ATOM 701 N N . PHE A 1 89 ? 0.998 -8.074 -42.893 1.00 77.38 89 PHE A N 1
ATOM 702 C CA . PHE A 1 89 ? 1.430 -7.032 -41.966 1.00 77.38 89 PHE A CA 1
ATOM 703 C C . PHE A 1 89 ? 2.949 -6.851 -41.964 1.00 77.38 89 PHE A C 1
ATOM 705 O O . PHE A 1 89 ? 3.730 -7.808 -41.963 1.00 77.38 89 PHE A O 1
ATOM 712 N N . VAL A 1 90 ? 3.369 -5.592 -41.921 1.00 83.19 90 VAL A N 1
ATOM 713 C CA . VAL A 1 90 ? 4.769 -5.181 -41.827 1.00 83.19 90 VAL A CA 1
ATOM 714 C C . VAL A 1 90 ? 4.967 -4.280 -40.615 1.00 83.19 90 VAL A C 1
ATOM 716 O O . VAL A 1 90 ? 4.082 -3.513 -40.242 1.00 83.19 90 VAL A O 1
ATOM 719 N N . ASP A 1 91 ? 6.134 -4.391 -39.991 1.00 77.12 91 ASP A N 1
ATOM 720 C CA . ASP A 1 91 ? 6.577 -3.483 -38.942 1.00 77.12 91 ASP A CA 1
ATOM 721 C C . ASP A 1 91 ? 7.301 -2.292 -39.582 1.00 77.12 91 ASP A C 1
ATOM 723 O O . ASP A 1 91 ? 8.344 -2.442 -40.237 1.00 77.12 91 ASP A O 1
ATOM 727 N N . ASP A 1 92 ? 6.718 -1.111 -39.400 1.00 74.50 92 ASP A N 1
ATOM 728 C CA . ASP A 1 92 ? 7.275 0.182 -39.771 1.00 74.50 92 ASP A CA 1
ATOM 729 C C . ASP A 1 92 ? 7.687 0.951 -38.510 1.00 74.50 92 ASP A C 1
ATOM 731 O O . ASP A 1 92 ? 6.922 1.720 -37.923 1.00 74.50 92 ASP A O 1
ATOM 735 N N . GLY A 1 93 ? 8.913 0.701 -38.045 1.00 64.25 93 GLY A N 1
ATOM 736 C CA . GLY A 1 93 ? 9.502 1.443 -36.927 1.00 64.25 93 GLY A CA 1
ATOM 737 C C . GLY A 1 93 ? 8.756 1.284 -35.594 1.00 64.25 93 GLY A C 1
ATOM 738 O O . GLY A 1 93 ? 8.703 2.233 -34.803 1.00 64.25 93 GLY A O 1
ATOM 739 N N . GLY A 1 94 ? 8.176 0.108 -35.336 1.00 68.25 94 GLY A N 1
ATOM 740 C CA . GLY A 1 94 ? 7.378 -0.191 -34.145 1.00 68.25 94 GLY A CA 1
ATOM 741 C C . GLY A 1 94 ? 5.881 0.076 -34.320 1.00 68.25 94 GLY A C 1
ATOM 742 O O . GLY A 1 94 ? 5.158 0.154 -33.325 1.00 68.25 94 GLY A O 1
ATOM 743 N N . ARG A 1 95 ? 5.410 0.263 -35.558 1.00 72.31 95 ARG A N 1
ATOM 744 C CA . ARG A 1 95 ? 3.989 0.362 -35.911 1.00 72.31 95 ARG A CA 1
ATOM 745 C C . ARG A 1 95 ? 3.633 -0.746 -36.889 1.00 72.31 95 ARG A C 1
ATOM 747 O O . ARG A 1 95 ? 4.327 -0.951 -37.877 1.00 72.31 95 ARG A O 1
ATOM 754 N N . ILE A 1 96 ? 2.520 -1.424 -36.631 1.00 78.88 96 ILE A N 1
ATOM 755 C CA . ILE A 1 96 ? 1.989 -2.442 -37.538 1.00 78.88 96 ILE A CA 1
ATOM 756 C C . ILE A 1 96 ? 1.253 -1.724 -38.674 1.00 78.88 96 ILE A C 1
ATOM 758 O O . ILE A 1 96 ? 0.300 -0.986 -38.423 1.00 78.88 96 ILE A O 1
ATOM 762 N N . ALA A 1 97 ? 1.699 -1.939 -39.909 1.00 79.38 97 ALA A N 1
ATOM 763 C CA . ALA A 1 97 ? 1.098 -1.407 -41.128 1.00 79.38 97 ALA A CA 1
ATOM 764 C C . ALA A 1 97 ? 0.718 -2.547 -42.086 1.00 79.38 97 ALA A C 1
ATOM 766 O O . ALA A 1 97 ? 1.264 -3.649 -42.002 1.00 79.38 97 ALA A O 1
ATOM 767 N N . LEU A 1 98 ? -0.222 -2.287 -42.997 1.00 77.94 98 LEU A N 1
ATOM 768 C CA . LEU A 1 98 ? -0.600 -3.245 -44.037 1.00 77.94 98 LEU A CA 1
ATOM 769 C C . LEU A 1 98 ? 0.525 -3.374 -45.071 1.00 77.94 98 LEU A C 1
ATOM 771 O O . LEU A 1 98 ? 1.109 -2.381 -45.503 1.00 77.94 98 LEU A O 1
ATOM 775 N N . ALA A 1 99 ? 0.820 -4.607 -45.480 1.00 77.94 99 ALA A N 1
ATOM 776 C CA . ALA A 1 99 ? 1.836 -4.916 -46.482 1.00 77.94 99 ALA A CA 1
ATOM 777 C C . ALA A 1 99 ? 1.427 -4.484 -47.903 1.00 77.94 99 ALA A C 1
ATOM 779 O O . ALA A 1 99 ? 2.280 -4.378 -48.786 1.00 77.94 99 ALA A O 1
ATOM 780 N N . SER A 1 100 ? 0.133 -4.262 -48.153 1.00 74.62 100 SER A N 1
ATOM 781 C CA . SER A 1 100 ? -0.419 -3.826 -49.439 1.00 74.62 100 SER A CA 1
ATOM 782 C C . SER A 1 100 ? -1.648 -2.933 -49.208 1.00 74.62 100 SER A C 1
ATOM 784 O O . SER A 1 100 ? -2.485 -3.296 -48.386 1.00 74.62 100 SER A O 1
ATOM 786 N N . PRO A 1 101 ? -1.767 -1.778 -49.888 1.00 64.75 101 PRO A N 1
ATOM 787 C CA . PRO A 1 101 ? -2.888 -0.848 -49.717 1.00 64.75 101 PRO A CA 1
ATOM 788 C C . PRO A 1 101 ? -4.177 -1.227 -50.477 1.00 64.75 101 PRO A C 1
ATOM 790 O O . PRO A 1 101 ? -5.148 -0.487 -50.380 1.00 64.75 101 PRO A O 1
ATOM 793 N N . ASP A 1 102 ? -4.201 -2.352 -51.204 1.00 62.56 102 ASP A N 1
ATOM 794 C CA . ASP A 1 102 ? -5.335 -2.791 -52.042 1.00 62.56 102 ASP A CA 1
ATOM 795 C C . ASP A 1 102 ? -6.184 -3.927 -51.421 1.00 62.56 102 ASP A C 1
ATOM 797 O O . ASP A 1 102 ? -6.649 -4.824 -52.129 1.00 62.56 102 ASP A O 1
ATOM 801 N N . VAL A 1 103 ? -6.415 -3.891 -50.103 1.00 52.91 103 VAL A N 1
ATOM 802 C CA . VAL A 1 103 ? -7.516 -4.632 -49.448 1.00 52.91 103 VAL A CA 1
ATOM 803 C C . VAL A 1 103 ? -8.296 -3.695 -48.540 1.00 52.91 103 VAL A C 1
ATOM 805 O O . VAL A 1 103 ? -7.649 -3.037 -47.694 1.00 52.91 103 VAL A O 1
#

Sequence (103 aa):
FLTGKAEERLSFDIQREIAEALGYHDHPGLSAVERFMKHYFLVAKDVGDLTRIFCAALEDQQAKDTPGLSGVISRFKHRTRKIPGTLDFVDDGGRIALASPDV

InterPro domains:
  IPR013546 PII-uridylyltransferase/Glutamine-synthetase adenylyltransferase [PF08335] (2-54)

Radius of gyration: 26.21 Å; chains: 1; bounding box: 47×26×77 Å

pLDDT: mean 81.24, std 14.76, range [52.91, 98.19]